Protein AF-A0A9Q3UFQ4-F1 (afdb_monomer)

Secondary structure (DSSP, 8-state):
--HHHHHHHHHHS---HHHHHHHHHH--GGGGGGS-HHHHHHHHHHHHHHHHHHH-TTT----S-HHHHHHHHHHH-

Mean predicted aligned error: 2.93 Å

Organism: Vibrio parahaemolyticus (NCBI:txid670)

Radius of gyration: 11.6 Å; Cα contacts (8 Å, |Δi|>4): 66; chains: 1; bounding box: 25×20×32 Å

Foldseek 3Di:
DDLVVLQVQLVVLDHDLVCLQVSLVPDDLVCLVVHDPSSLVSLLVSLVVLVVLCPDPPNPGDHPCNPSSVVSNVSSD

Sequence (77 aa):
MELSQIKGLLSSGEIAANQVNPIIEHMRIQWIDQLTDLEKSALQCLINNMLMLSQDA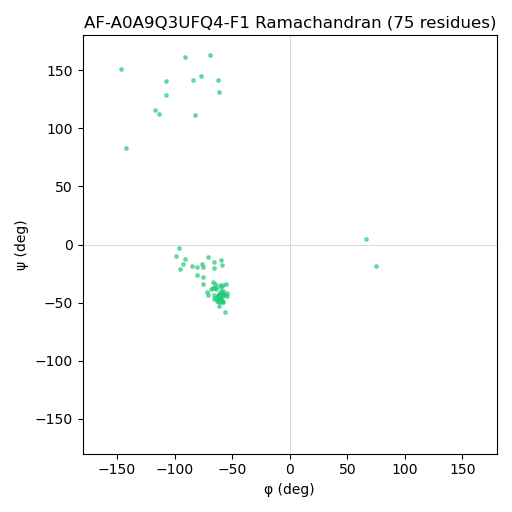NSGAYLNNPDKAELLLEALG

Nearest PDB structures (foldseek):
  8dz8-assembly8_H  TM=3.883E-01  e=2.194E+00  synthetic construct
  8e0m-assembly2_E  TM=3.498E-01  e=2.902E+00  synthetic construct
  7un6-assembly1_A  TM=3.431E-01  e=6.717E+00  Homo sapiens
  4l4i-assembly1_A  TM=3.305E-01  e=8.402E+00  Mus musculus

pLDDT: mean 92.44, std 4.4, range [71.56, 96.38]

Solvent-accessible surface area (backbone atoms only — not comparable to full-atom values): 4643 Å² total; per-residue (Å²): 117,58,70,71,58,50,51,54,45,36,68,62,79,66,70,60,77,86,49,50,51,56,47,60,74,48,58,51,75,88,49,57,85,77,46,53,74,64,34,47,52,40,49,48,51,52,48,52,52,45,54,56,36,40,71,37,88,85,65,81,44,75,64,90,51,57,69,59,43,50,55,48,47,65,72,67,110

Structure (mmCIF, N/CA/C/O backbone):
data_AF-A0A9Q3UFQ4-F1
#
_entry.id   AF-A0A9Q3UFQ4-F1
#
loop_
_atom_site.group_PDB
_atom_site.id
_atom_site.type_symbol
_atom_site.label_atom_id
_atom_site.label_alt_id
_atom_site.label_comp_id
_atom_site.label_asym_id
_atom_site.label_entity_id
_atom_site.label_seq_id
_atom_site.pdbx_PDB_ins_code
_atom_site.Cartn_x
_atom_site.Cartn_y
_atom_site.Cartn_z
_atom_site.occupancy
_atom_site.B_iso_or_equiv
_atom_site.auth_seq_id
_atom_site.auth_comp_id
_atom_site.auth_asym_id
_atom_site.auth_atom_id
_atom_site.pdbx_PDB_model_num
ATOM 1 N N . MET A 1 1 ? 8.083 -9.024 5.772 1.00 89.06 1 MET A N 1
ATOM 2 C CA . MET A 1 1 ? 7.580 -7.937 6.637 1.00 89.06 1 MET A CA 1
ATOM 3 C C . MET A 1 1 ? 6.382 -8.438 7.420 1.00 89.06 1 MET A C 1
ATOM 5 O O . M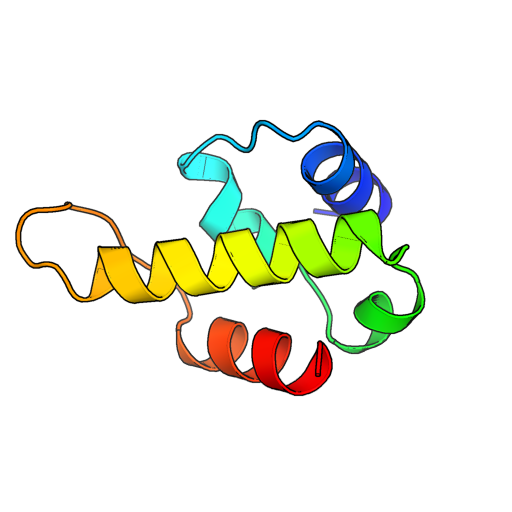ET A 1 1 ? 5.576 -9.177 6.864 1.00 89.06 1 MET A O 1
ATOM 9 N N . GLU A 1 2 ? 6.277 -8.033 8.681 1.00 95.44 2 GLU A N 1
ATOM 10 C CA . GLU A 1 2 ? 5.124 -8.301 9.551 1.00 95.44 2 GLU A CA 1
ATOM 11 C C . GLU A 1 2 ? 4.076 -7.177 9.463 1.00 95.44 2 GLU A C 1
ATOM 13 O O . GLU A 1 2 ? 4.400 -6.049 9.078 1.00 95.44 2 GLU A O 1
ATOM 18 N N . LEU A 1 3 ? 2.831 -7.452 9.877 1.00 95.12 3 LEU A N 1
ATOM 19 C CA . LEU A 1 3 ? 1.735 -6.471 9.848 1.00 95.12 3 LEU A CA 1
ATOM 20 C C . LEU A 1 3 ? 2.073 -5.185 10.615 1.00 95.12 3 LEU A C 1
ATOM 22 O O . LEU A 1 3 ? 1.822 -4.092 10.120 1.00 95.12 3 LEU A O 1
ATOM 26 N N . SER A 1 4 ? 2.677 -5.290 11.801 1.00 95.25 4 SER A N 1
ATOM 27 C CA . SER A 1 4 ? 3.046 -4.124 12.618 1.00 95.25 4 SER A CA 1
ATOM 28 C C . SER A 1 4 ? 4.026 -3.186 11.906 1.00 95.25 4 SER A C 1
ATOM 30 O O . SER A 1 4 ? 3.925 -1.969 12.049 1.00 95.25 4 SER A O 1
ATOM 32 N N . GLN A 1 5 ? 4.940 -3.736 11.103 1.00 95.19 5 GLN A N 1
ATOM 33 C CA . GLN A 1 5 ? 5.888 -2.952 10.312 1.00 95.19 5 GLN A CA 1
ATOM 34 C C . GLN A 1 5 ? 5.180 -2.233 9.164 1.00 95.19 5 GLN A C 1
ATOM 36 O O . GLN A 1 5 ? 5.420 -1.049 8.946 1.00 95.19 5 GLN A O 1
ATOM 41 N N . ILE A 1 6 ? 4.279 -2.930 8.464 1.00 95.25 6 ILE A N 1
ATOM 42 C CA . ILE A 1 6 ? 3.466 -2.338 7.394 1.00 95.25 6 ILE A CA 1
ATOM 43 C C . ILE A 1 6 ? 2.612 -1.196 7.959 1.00 95.25 6 ILE A C 1
ATOM 45 O O . ILE A 1 6 ? 2.637 -0.100 7.414 1.00 95.25 6 ILE A O 1
ATOM 49 N N . LYS A 1 7 ? 1.938 -1.406 9.096 1.00 95.19 7 LYS A N 1
ATOM 50 C CA . LYS A 1 7 ? 1.153 -0.370 9.791 1.00 95.19 7 LYS A CA 1
ATOM 51 C C . LYS A 1 7 ? 1.985 0.858 10.152 1.00 95.19 7 LYS A C 1
ATOM 53 O O . LYS A 1 7 ? 1.555 1.984 9.918 1.00 95.19 7 LYS A O 1
ATOM 58 N N . GLY A 1 8 ? 3.202 0.644 10.658 1.00 94.19 8 GLY A N 1
ATOM 59 C CA . GLY A 1 8 ? 4.142 1.727 10.949 1.00 94.19 8 GLY A CA 1
ATOM 60 C C . GLY A 1 8 ? 4.490 2.572 9.718 1.00 94.19 8 GLY A C 1
ATOM 61 O O . GLY A 1 8 ? 4.507 3.794 9.816 1.00 94.19 8 GLY A O 1
ATOM 62 N N . LEU A 1 9 ? 4.704 1.936 8.561 1.00 94.19 9 LEU A N 1
ATOM 63 C CA . LEU A 1 9 ? 4.979 2.629 7.294 1.00 94.19 9 LEU A CA 1
ATOM 64 C C . LEU A 1 9 ? 3.740 3.334 6.728 1.00 94.19 9 LEU A C 1
ATOM 66 O O . LEU A 1 9 ? 3.832 4.452 6.241 1.00 94.19 9 LEU A O 1
ATOM 70 N N . LEU A 1 10 ? 2.567 2.706 6.800 1.00 93.62 10 LEU A N 1
ATOM 71 C CA . LEU A 1 10 ? 1.320 3.317 6.329 1.00 93.62 10 LEU A CA 1
ATOM 72 C C . LEU A 1 10 ? 0.924 4.532 7.178 1.00 93.62 10 LEU A C 1
ATOM 74 O O . LEU A 1 10 ? 0.371 5.496 6.658 1.00 93.62 10 LEU A O 1
ATOM 78 N N . SER A 1 11 ? 1.249 4.507 8.471 1.00 93.00 11 SER A N 1
ATOM 79 C CA . SER A 1 11 ? 0.960 5.600 9.403 1.00 93.00 11 SER A CA 1
ATOM 80 C C . SER A 1 11 ? 1.957 6.762 9.326 1.00 93.00 11 SER A C 1
ATOM 82 O O . SER A 1 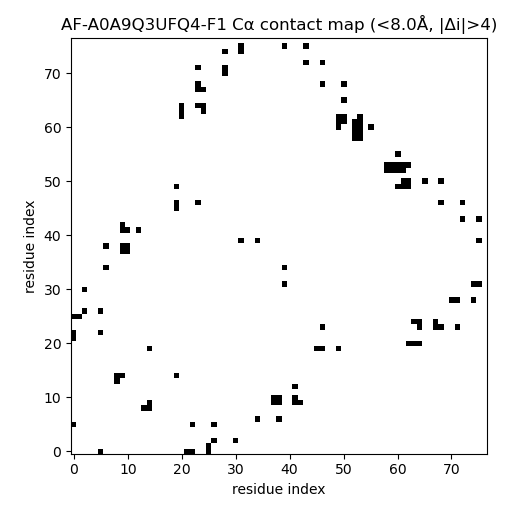11 ? 1.637 7.849 9.803 1.00 93.00 11 SER A O 1
ATOM 84 N N . SER A 1 12 ? 3.159 6.569 8.764 1.00 85.12 12 SER A N 1
ATOM 85 C CA . SER A 1 12 ? 4.176 7.632 8.696 1.00 85.12 12 SER A CA 1
ATOM 86 C C . SER A 1 12 ? 3.876 8.690 7.633 1.00 85.12 12 SER A C 1
ATOM 88 O O . SER A 1 12 ? 4.441 9.777 7.698 1.00 85.12 12 SER A O 1
ATOM 90 N N . GLY A 1 13 ? 3.025 8.386 6.646 1.00 74.00 13 GLY A N 1
ATOM 91 C CA . GLY A 1 13 ? 2.685 9.284 5.533 1.00 74.00 13 GLY A CA 1
ATOM 92 C C . GLY A 1 13 ? 3.780 9.429 4.466 1.00 74.00 13 GLY A C 1
ATOM 93 O O . GLY A 1 13 ? 3.484 9.800 3.334 1.00 74.00 13 GLY A O 1
ATOM 94 N N . GLU A 1 14 ? 5.025 9.074 4.786 1.00 83.25 14 GLU A N 1
ATOM 95 C CA . GLU A 1 14 ? 6.149 9.012 3.852 1.00 83.25 14 GLU A CA 1
ATOM 96 C C . GLU A 1 14 ? 6.604 7.562 3.684 1.00 83.25 14 GLU A C 1
ATOM 98 O O . GLU A 1 14 ? 7.144 6.951 4.610 1.00 83.25 14 GLU A O 1
ATOM 103 N N . ILE A 1 15 ? 6.389 7.007 2.488 1.00 88.75 15 ILE A N 1
ATOM 104 C CA . ILE A 1 15 ? 6.784 5.641 2.142 1.00 88.75 15 ILE A CA 1
ATOM 105 C C . ILE A 1 15 ? 7.815 5.718 1.025 1.00 88.75 15 ILE A C 1
ATOM 107 O O . ILE A 1 15 ? 7.529 6.174 -0.082 1.00 88.75 15 ILE A O 1
ATOM 111 N N . ALA A 1 16 ? 9.036 5.276 1.319 1.00 88.44 16 ALA A N 1
ATOM 112 C CA . ALA A 1 16 ? 10.099 5.241 0.327 1.00 88.44 16 ALA A CA 1
ATOM 113 C C . ALA A 1 16 ? 9.723 4.304 -0.835 1.00 88.44 16 ALA A C 1
ATOM 115 O O . ALA A 1 16 ? 9.177 3.222 -0.621 1.00 88.44 16 ALA A O 1
ATOM 116 N N . ALA A 1 17 ? 10.067 4.688 -2.067 1.00 86.00 17 ALA A N 1
ATOM 117 C CA . ALA A 1 17 ? 9.705 3.931 -3.270 1.00 86.00 17 ALA A CA 1
ATOM 118 C C . ALA A 1 17 ? 10.175 2.462 -3.223 1.00 86.00 17 ALA A C 1
ATOM 120 O O . ALA A 1 17 ? 9.473 1.559 -3.672 1.00 86.00 17 ALA A O 1
ATOM 121 N N . ASN A 1 18 ? 11.330 2.198 -2.603 1.00 89.00 18 ASN A N 1
ATOM 122 C CA . ASN A 1 18 ? 11.857 0.842 -2.430 1.00 89.00 18 ASN A CA 1
ATOM 123 C C . ASN A 1 18 ? 11.075 -0.018 -1.415 1.00 89.00 18 ASN A C 1
ATOM 125 O O . ASN A 1 18 ? 11.317 -1.220 -1.349 1.00 89.00 18 ASN A O 1
ATOM 129 N N . GLN A 1 19 ? 10.164 0.566 -0.629 1.00 92.62 19 GLN A N 1
ATOM 130 C CA . GLN A 1 19 ? 9.300 -0.145 0.321 1.00 92.62 19 GLN A CA 1
ATOM 131 C C . GLN A 1 19 ? 7.950 -0.537 -0.279 1.00 92.62 19 GLN A C 1
ATOM 133 O O . GLN A 1 19 ? 7.299 -1.428 0.260 1.00 92.62 19 GLN A O 1
ATOM 138 N N . VAL A 1 20 ? 7.540 0.063 -1.402 1.00 92.69 20 VAL A N 1
ATOM 139 C CA . VAL A 1 20 ? 6.250 -0.231 -2.048 1.00 92.69 20 VAL A CA 1
ATOM 140 C C . VAL A 1 20 ? 6.124 -1.722 -2.362 1.00 92.69 20 VAL A C 1
ATOM 142 O O . VAL A 1 20 ? 5.189 -2.374 -1.900 1.00 92.69 20 VAL A O 1
ATOM 145 N N . ASN A 1 21 ? 7.066 -2.265 -3.139 1.00 94.69 21 ASN A N 1
ATOM 146 C CA . ASN A 1 21 ? 7.042 -3.671 -3.544 1.00 94.69 21 ASN A CA 1
ATOM 147 C C . ASN A 1 21 ? 7.036 -4.610 -2.323 1.00 94.69 21 ASN A C 1
ATOM 149 O O . ASN A 1 21 ? 6.135 -5.445 -2.234 1.00 94.69 21 ASN A O 1
ATOM 153 N N . PRO A 1 22 ? 7.927 -4.431 -1.325 1.00 95.56 22 PRO A N 1
ATOM 154 C CA . PRO A 1 22 ? 7.864 -5.183 -0.076 1.00 95.56 22 PRO A CA 1
ATOM 155 C C . PRO A 1 22 ? 6.515 -5.112 0.651 1.00 95.56 22 PRO A C 1
ATOM 157 O O . PRO A 1 22 ? 6.051 -6.146 1.136 1.00 95.56 22 PRO A O 1
ATOM 160 N N . ILE A 1 23 ? 5.876 -3.938 0.722 1.00 95.62 23 ILE A N 1
ATOM 161 C CA . ILE A 1 23 ? 4.555 -3.782 1.348 1.00 95.62 23 ILE A CA 1
ATOM 162 C C . ILE A 1 23 ? 3.526 -4.636 0.608 1.00 95.62 23 ILE A C 1
ATOM 164 O O . ILE A 1 23 ? 2.871 -5.461 1.239 1.00 95.62 23 ILE A O 1
ATOM 168 N N . ILE A 1 24 ? 3.417 -4.499 -0.715 1.00 95.31 24 ILE A N 1
ATOM 169 C CA . ILE A 1 24 ? 2.439 -5.237 -1.534 1.00 95.31 24 ILE A CA 1
ATOM 170 C C . ILE A 1 24 ? 2.687 -6.749 -1.452 1.00 95.31 24 ILE A C 1
ATOM 172 O O . ILE A 1 24 ? 1.762 -7.534 -1.238 1.00 95.31 24 ILE A O 1
ATOM 176 N N . GLU A 1 25 ? 3.944 -7.180 -1.548 1.00 95.12 25 GLU A N 1
ATOM 177 C CA . GLU A 1 25 ? 4.322 -8.593 -1.485 1.00 95.12 25 GLU A CA 1
ATOM 178 C C . GLU A 1 25 ? 4.015 -9.238 -0.137 1.00 95.12 25 GLU A C 1
ATOM 180 O O . GLU A 1 25 ? 3.602 -10.397 -0.097 1.00 95.12 25 GLU A O 1
ATOM 185 N N . HIS A 1 26 ? 4.170 -8.513 0.968 1.00 96.38 26 HIS A N 1
ATOM 186 C CA . HIS A 1 26 ? 3.959 -9.074 2.301 1.00 96.38 26 HIS A CA 1
ATOM 187 C C . HIS A 1 26 ? 2.562 -8.827 2.856 1.00 96.38 26 HIS A C 1
ATOM 189 O O . HIS A 1 26 ? 2.127 -9.577 3.733 1.00 96.38 26 HIS A O 1
ATOM 195 N N . MET A 1 27 ? 1.842 -7.829 2.342 1.00 95.94 27 MET A N 1
ATOM 196 C CA . MET A 1 27 ? 0.474 -7.566 2.755 1.00 95.94 27 MET A CA 1
ATOM 197 C C . MET A 1 27 ? -0.399 -8.779 2.433 1.00 95.94 27 MET A C 1
ATOM 199 O O . MET A 1 27 ? -0.350 -9.351 1.339 1.00 95.94 27 MET A O 1
ATOM 203 N N . ARG A 1 28 ? -1.184 -9.209 3.418 1.00 95.38 28 ARG A N 1
ATOM 204 C CA . ARG A 1 28 ? -2.148 -10.300 3.274 1.00 95.38 28 ARG A CA 1
ATOM 205 C C . ARG A 1 28 ? -3.542 -9.700 3.257 1.00 95.38 28 ARG A C 1
ATOM 207 O O . ARG A 1 28 ? -3.825 -8.824 4.065 1.00 95.38 28 ARG A O 1
ATOM 214 N N . ILE A 1 29 ? -4.421 -10.228 2.412 1.00 93.88 29 ILE A N 1
ATOM 215 C CA . ILE A 1 29 ? -5.811 -9.755 2.299 1.00 93.88 29 ILE A CA 1
ATOM 216 C C . ILE A 1 29 ? -6.506 -9.774 3.673 1.00 93.88 29 ILE A C 1
ATOM 218 O O . ILE A 1 29 ? -7.074 -8.779 4.096 1.00 93.88 29 ILE A O 1
ATOM 222 N N . GLN A 1 30 ? -6.326 -10.849 4.448 1.00 94.38 30 GLN A N 1
ATOM 223 C CA . GLN A 1 30 ? -6.862 -10.996 5.814 1.00 94.38 30 GLN A CA 1
ATOM 224 C C . GLN A 1 30 ? -6.383 -9.940 6.836 1.00 94.38 30 GLN A C 1
ATOM 226 O O . GLN A 1 30 ? -6.880 -9.891 7.960 1.00 94.38 30 GLN A O 1
ATOM 231 N N . TRP A 1 31 ? -5.350 -9.156 6.516 1.00 95.81 31 TRP A N 1
ATOM 232 C CA . TRP A 1 31 ? -4.867 -8.078 7.380 1.00 95.81 31 TRP A CA 1
ATOM 233 C C . TRP A 1 31 ? -5.537 -6.738 7.088 1.00 95.81 31 TRP A C 1
ATOM 235 O O . TRP A 1 31 ? -5.409 -5.829 7.903 1.00 95.81 31 TRP A O 1
ATOM 245 N N . ILE A 1 32 ? -6.258 -6.611 5.972 1.00 94.56 32 ILE A N 1
ATOM 246 C CA . ILE A 1 32 ? -6.932 -5.366 5.588 1.00 94.56 32 ILE A CA 1
ATOM 247 C C . ILE A 1 32 ? -7.940 -4.942 6.662 1.00 94.56 32 ILE A C 1
ATOM 249 O O . ILE A 1 32 ? -7.969 -3.775 7.041 1.00 94.56 32 ILE A O 1
ATOM 253 N N . ASP A 1 33 ? -8.671 -5.888 7.254 1.00 93.81 33 ASP A N 1
ATOM 254 C CA . ASP A 1 33 ? -9.622 -5.617 8.344 1.00 93.81 33 ASP A CA 1
ATOM 255 C C . ASP A 1 33 ? -8.964 -5.119 9.643 1.00 93.81 33 ASP A C 1
ATOM 257 O O . ASP A 1 33 ? -9.638 -4.591 10.523 1.00 93.81 33 ASP A O 1
ATOM 261 N N . GLN A 1 34 ? -7.644 -5.274 9.777 1.00 96.06 34 GLN A N 1
ATOM 262 C CA . GLN A 1 34 ? -6.873 -4.836 10.946 1.00 96.06 34 GLN A CA 1
ATOM 263 C C . GLN A 1 34 ? -6.225 -3.457 10.749 1.00 96.06 34 GLN A 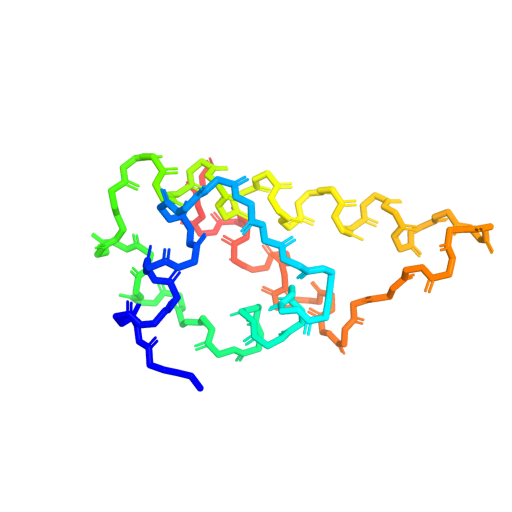C 1
ATOM 265 O O . GLN A 1 34 ? -5.555 -2.947 11.660 1.00 96.06 34 GLN A O 1
ATOM 270 N N . LEU A 1 35 ? -6.386 -2.872 9.560 1.00 95.50 35 LEU A N 1
ATOM 271 C CA . LEU A 1 35 ? -5.959 -1.517 9.250 1.00 95.50 35 LEU A CA 1
ATOM 272 C C . LEU A 1 35 ? -7.030 -0.515 9.687 1.00 95.50 35 LEU A C 1
ATOM 274 O O . LEU A 1 35 ? -8.229 -0.744 9.537 1.00 95.50 35 LEU A O 1
ATOM 278 N N . THR A 1 36 ? -6.576 0.617 10.206 1.00 95.31 36 THR A N 1
ATOM 279 C CA . THR A 1 36 ? -7.410 1.805 10.404 1.00 95.31 36 THR A CA 1
ATOM 280 C C . THR A 1 36 ? -7.782 2.424 9.056 1.00 95.31 36 THR A C 1
ATOM 282 O O . THR A 1 36 ? -7.113 2.179 8.052 1.00 95.31 36 THR A O 1
ATOM 285 N N . ASP A 1 37 ? -8.802 3.280 9.023 1.00 93.88 37 ASP A N 1
ATOM 286 C CA . ASP A 1 37 ? -9.214 3.962 7.786 1.00 93.88 37 ASP A CA 1
ATOM 287 C C . ASP A 1 37 ? -8.080 4.796 7.171 1.00 93.88 37 ASP A C 1
ATOM 289 O O . ASP A 1 37 ? -7.924 4.841 5.951 1.00 93.88 37 ASP A O 1
ATOM 293 N N . LEU A 1 38 ? -7.236 5.397 8.018 1.00 92.12 38 LEU A N 1
ATOM 294 C CA . LEU A 1 38 ? -6.045 6.120 7.579 1.00 92.12 38 LEU A CA 1
ATOM 295 C C . LEU A 1 38 ? -5.054 5.186 6.874 1.00 92.12 38 LEU A C 1
ATOM 297 O O . LEU A 1 38 ? -4.590 5.489 5.779 1.00 92.12 38 LEU A O 1
ATOM 301 N N . GLU A 1 39 ? -4.747 4.041 7.485 1.00 95.19 39 GLU A N 1
ATOM 302 C CA . GLU A 1 39 ? -3.814 3.061 6.921 1.00 95.19 39 GLU A CA 1
ATOM 303 C C . GLU A 1 39 ? -4.364 2.428 5.635 1.00 95.19 39 GLU A C 1
ATOM 305 O O . GLU A 1 39 ? -3.605 2.212 4.692 1.00 95.19 39 GLU A O 1
ATOM 310 N N . LYS A 1 40 ? -5.678 2.174 5.56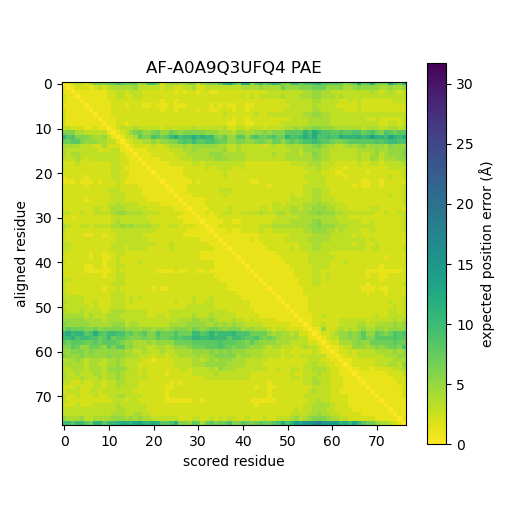5 1.00 95.31 40 LYS A N 1
ATOM 311 C CA . LYS A 1 40 ? -6.352 1.700 4.346 1.00 95.31 40 LYS A CA 1
ATOM 312 C C . LYS A 1 40 ? -6.232 2.717 3.218 1.00 95.31 40 LYS A C 1
ATOM 314 O O . LYS A 1 40 ? -5.811 2.356 2.123 1.00 95.31 40 LYS A O 1
ATOM 319 N N . SER A 1 41 ? -6.530 3.984 3.502 1.00 94.19 41 SER A N 1
ATOM 320 C CA . SER A 1 41 ? -6.41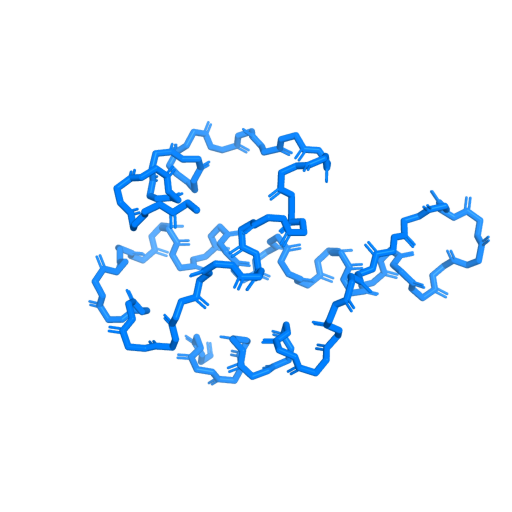2 5.079 2.534 1.00 94.19 41 SER A CA 1
ATOM 321 C C . SER A 1 41 ? -4.969 5.255 2.049 1.00 94.19 41 SER A C 1
ATOM 323 O O . SER A 1 41 ? -4.719 5.363 0.847 1.00 94.19 41 SER A O 1
ATOM 325 N N . ALA A 1 42 ? -3.993 5.181 2.960 1.00 94.00 42 ALA A N 1
ATOM 326 C CA . ALA A 1 42 ? -2.575 5.225 2.612 1.00 94.00 42 ALA A CA 1
ATOM 327 C C . ALA A 1 42 ? -2.166 4.049 1.709 1.00 94.00 42 ALA A C 1
ATOM 329 O O . ALA A 1 42 ? -1.476 4.256 0.709 1.00 94.00 42 ALA A O 1
ATOM 330 N N . LEU A 1 43 ? -2.619 2.828 2.016 1.00 95.44 43 LEU A N 1
ATOM 331 C CA . LEU A 1 43 ? -2.332 1.639 1.213 1.00 95.44 43 LEU A CA 1
ATOM 332 C C . LEU A 1 43 ? -2.976 1.724 -0.177 1.00 95.44 43 LEU A C 1
ATOM 334 O O . LEU A 1 43 ? -2.317 1.435 -1.174 1.00 95.44 43 LEU A O 1
ATOM 338 N N . GLN A 1 44 ? -4.231 2.166 -0.252 1.00 95.31 44 GLN A N 1
ATOM 339 C CA . GLN A 1 44 ? -4.951 2.360 -1.510 1.00 95.31 44 GLN A CA 1
ATOM 340 C C . GLN A 1 44 ? -4.252 3.401 -2.393 1.00 95.31 44 GLN A C 1
ATOM 342 O O . GLN A 1 44 ? -4.000 3.152 -3.571 1.00 95.31 44 GLN A O 1
ATOM 347 N N . CYS A 1 45 ? -3.881 4.548 -1.817 1.00 93.62 45 CYS A N 1
ATOM 348 C CA . CYS A 1 45 ? -3.150 5.606 -2.511 1.00 93.62 45 CYS A CA 1
ATOM 349 C C . CYS A 1 45 ? -1.789 5.110 -3.020 1.00 93.62 45 CYS A C 1
ATOM 351 O O . CYS A 1 45 ? -1.442 5.323 -4.182 1.00 93.62 45 CYS A O 1
ATOM 353 N N . LEU A 1 46 ? -1.045 4.387 -2.177 1.00 93.88 46 LEU A N 1
ATOM 354 C CA . LEU A 1 46 ? 0.246 3.803 -2.535 1.00 93.88 46 LEU A CA 1
ATOM 355 C C . LEU A 1 46 ? 0.132 2.852 -3.731 1.00 93.88 46 LEU A C 1
ATOM 357 O O . LEU A 1 46 ? 0.901 2.982 -4.684 1.00 93.88 46 LEU A O 1
ATOM 361 N N . ILE A 1 47 ? -0.824 1.921 -3.695 1.00 94.62 47 ILE A N 1
ATOM 362 C CA . ILE A 1 47 ? -1.007 0.946 -4.771 1.00 94.62 47 ILE A CA 1
ATOM 363 C C . ILE A 1 47 ? -1.455 1.639 -6.064 1.00 94.62 47 ILE A C 1
ATOM 365 O O . ILE A 1 47 ? -0.853 1.400 -7.109 1.00 94.62 47 ILE A O 1
ATOM 369 N N . ASN A 1 48 ? -2.443 2.537 -6.001 1.00 94.12 48 ASN A N 1
ATOM 370 C CA . ASN A 1 48 ? -2.932 3.269 -7.174 1.00 94.12 48 ASN A CA 1
ATOM 371 C C . ASN A 1 48 ? -1.828 4.090 -7.847 1.00 94.12 48 ASN A C 1
ATOM 373 O O . ASN A 1 48 ? -1.651 4.013 -9.063 1.00 94.12 48 ASN A O 1
ATOM 377 N N . ASN A 1 49 ? -1.049 4.837 -7.060 1.00 92.00 49 ASN A N 1
ATOM 378 C CA . ASN A 1 49 ? 0.057 5.633 -7.587 1.00 92.00 49 ASN A CA 1
ATOM 379 C C . ASN A 1 49 ? 1.097 4.748 -8.271 1.00 92.00 49 ASN A C 1
ATOM 381 O O . ASN A 1 49 ? 1.594 5.093 -9.338 1.00 92.00 49 ASN A O 1
ATOM 385 N N . MET A 1 50 ? 1.416 3.598 -7.683 1.00 92.62 50 MET A N 1
ATOM 386 C CA . MET A 1 50 ? 2.434 2.707 -8.231 1.00 92.62 50 MET A CA 1
ATOM 387 C C . MET A 1 50 ? 1.953 1.937 -9.456 1.00 92.62 50 MET A C 1
ATOM 389 O O . MET A 1 50 ? 2.741 1.764 -10.382 1.00 92.62 50 MET A O 1
ATOM 393 N N . LEU A 1 51 ? 0.672 1.566 -9.525 1.00 92.00 51 LEU A N 1
ATOM 394 C CA . LEU A 1 51 ? 0.065 1.045 -10.752 1.00 92.00 51 LEU A CA 1
ATOM 395 C C . LEU A 1 51 ? 0.120 2.092 -11.867 1.00 92.00 51 LEU A C 1
ATOM 397 O O . LEU A 1 51 ? 0.630 1.796 -12.945 1.00 92.00 51 LEU A O 1
ATOM 401 N N . MET A 1 52 ? -0.310 3.326 -11.591 1.00 92.50 52 MET A N 1
ATOM 402 C CA . MET A 1 52 ? -0.263 4.423 -12.561 1.00 92.50 52 MET A CA 1
ATOM 403 C C . MET A 1 52 ? 1.165 4.701 -13.049 1.00 92.50 52 MET A C 1
ATOM 405 O O . MET A 1 52 ? 1.402 4.771 -14.251 1.00 92.50 52 MET A O 1
ATOM 409 N N . LEU A 1 53 ? 2.131 4.819 -12.133 1.00 92.12 53 LEU A N 1
ATOM 410 C CA . LEU A 1 53 ? 3.529 5.067 -12.487 1.00 92.12 53 LEU A CA 1
ATOM 411 C C . LEU A 1 53 ? 4.122 3.901 -13.283 1.00 92.12 53 LEU A C 1
ATOM 413 O O . LEU A 1 53 ? 4.854 4.142 -14.235 1.00 92.12 53 LEU A O 1
ATOM 417 N N . SER A 1 54 ? 3.780 2.653 -12.950 1.00 91.31 54 SER A N 1
ATOM 418 C CA . SER A 1 54 ? 4.270 1.475 -13.681 1.00 91.31 54 SER A CA 1
ATOM 419 C C . SER A 1 54 ? 3.777 1.387 -15.131 1.00 91.31 54 SER A C 1
ATOM 421 O O . SER A 1 54 ? 4.399 0.712 -15.947 1.00 91.31 54 SER A O 1
ATOM 423 N N . GLN A 1 55 ? 2.691 2.089 -15.470 1.00 88.75 55 GLN A N 1
ATOM 424 C CA . GLN A 1 55 ? 2.184 2.206 -16.842 1.00 88.75 55 GLN A CA 1
ATOM 425 C C . GLN A 1 55 ? 2.873 3.328 -17.636 1.00 88.75 55 GLN A C 1
ATOM 427 O O . GLN A 1 55 ? 2.827 3.327 -18.867 1.00 88.75 55 GLN A O 1
ATOM 432 N N . ASP A 1 56 ? 3.525 4.277 -16.958 1.00 90.50 56 ASP A N 1
ATOM 433 C CA . ASP A 1 56 ? 4.331 5.311 -17.603 1.00 90.50 56 ASP A CA 1
ATOM 434 C C . ASP A 1 56 ? 5.726 4.770 -17.937 1.00 90.50 56 ASP A C 1
ATOM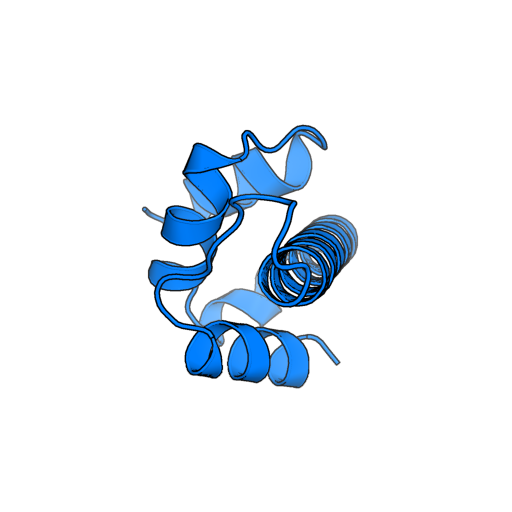 436 O O . ASP A 1 56 ? 6.568 4.553 -17.063 1.00 90.50 56 ASP A O 1
ATOM 440 N N . ALA A 1 57 ? 5.994 4.617 -19.235 1.00 84.19 57 ALA A N 1
ATOM 441 C CA . ALA A 1 57 ? 7.263 4.124 -19.763 1.00 84.19 57 ALA A CA 1
ATOM 442 C C . ALA A 1 57 ? 8.490 4.975 -19.366 1.00 84.19 57 ALA A C 1
ATOM 444 O O . ALA A 1 57 ? 9.617 4.491 -19.471 1.00 84.19 57 ALA A O 1
ATOM 445 N N . ASN A 1 58 ? 8.298 6.220 -18.914 1.00 90.00 58 ASN A N 1
ATOM 446 C CA . ASN A 1 58 ? 9.385 7.126 -18.528 1.00 90.00 58 ASN A CA 1
ATOM 447 C C . ASN A 1 58 ? 9.637 7.182 -17.014 1.00 90.00 58 ASN A C 1
ATOM 449 O O . ASN A 1 58 ? 10.633 7.768 -16.592 1.00 90.00 58 ASN A O 1
ATOM 453 N N . SER A 1 59 ? 8.761 6.599 -16.190 1.00 86.88 59 SER A N 1
ATOM 454 C CA . SER A 1 59 ? 8.858 6.711 -14.729 1.00 86.88 59 SER A CA 1
ATOM 455 C C . SER A 1 59 ? 9.972 5.837 -14.138 1.00 86.88 59 SER A C 1
ATOM 457 O O . SER A 1 59 ? 10.499 6.135 -13.066 1.00 86.88 59 SER A O 1
ATOM 459 N N . GLY A 1 60 ? 10.308 4.729 -14.814 1.00 85.31 60 GLY A N 1
ATOM 460 C CA . GLY A 1 60 ? 11.181 3.678 -14.283 1.00 85.31 60 GLY A CA 1
ATOM 461 C C . GLY A 1 60 ? 10.592 2.919 -13.083 1.00 85.31 60 GLY A C 1
ATOM 462 O O . GLY A 1 60 ? 11.278 2.076 -12.502 1.00 85.31 60 GLY A O 1
ATOM 463 N N . ALA A 1 61 ? 9.345 3.203 -12.698 1.00 89.88 61 ALA A N 1
ATOM 464 C CA . ALA A 1 61 ? 8.645 2.512 -11.627 1.00 89.88 61 ALA A CA 1
ATOM 465 C C . ALA A 1 61 ? 8.139 1.148 -12.110 1.00 89.88 61 ALA A C 1
ATOM 467 O O . ALA A 1 61 ? 7.719 0.989 -13.253 1.00 89.88 61 ALA A O 1
ATOM 468 N N . TYR A 1 62 ? 8.148 0.158 -11.221 1.00 90.75 62 TYR A N 1
ATOM 469 C CA . TYR A 1 62 ? 7.627 -1.172 -11.516 1.00 90.75 62 TYR A CA 1
ATOM 470 C C . TYR A 1 62 ? 7.003 -1.803 -10.274 1.00 90.75 62 TYR A C 1
ATOM 472 O O . TYR A 1 62 ? 7.421 -1.543 -9.139 1.00 90.75 62 TYR A O 1
ATOM 480 N N . LEU A 1 63 ? 6.019 -2.664 -10.518 1.00 91.50 63 LEU A N 1
ATOM 481 C CA . LEU A 1 63 ? 5.421 -3.535 -9.519 1.00 91.50 63 LEU A CA 1
ATOM 482 C C . LEU A 1 63 ? 5.874 -4.971 -9.761 1.00 91.50 63 LEU A C 1
ATOM 484 O O . LEU A 1 63 ? 5.737 -5.488 -10.866 1.00 91.50 63 LEU A O 1
ATOM 488 N N . ASN A 1 64 ? 6.379 -5.623 -8.715 1.00 93.62 64 ASN A N 1
ATOM 489 C CA . ASN A 1 64 ? 6.796 -7.026 -8.786 1.00 93.62 64 ASN A CA 1
ATOM 490 C C . ASN A 1 64 ? 5.615 -7.966 -9.042 1.00 93.62 64 ASN A C 1
ATOM 492 O O . ASN A 1 64 ? 5.767 -8.996 -9.692 1.00 93.62 64 ASN A O 1
ATOM 496 N N . ASN A 1 65 ? 4.446 -7.624 -8.498 1.00 93.06 65 ASN A N 1
ATOM 497 C CA . ASN A 1 65 ? 3.243 -8.436 -8.596 1.00 93.06 65 ASN A CA 1
ATOM 498 C C . ASN A 1 65 ? 2.003 -7.538 -8.776 1.00 93.06 65 ASN A C 1
ATOM 500 O O . ASN A 1 65 ? 1.349 -7.202 -7.782 1.00 93.06 65 ASN A O 1
ATOM 504 N N . PRO A 1 66 ? 1.714 -7.106 -10.020 1.00 92.81 66 PRO A N 1
ATOM 505 C CA . PRO A 1 66 ? 0.551 -6.275 -10.335 1.00 92.81 66 PRO A CA 1
ATOM 506 C C . PRO A 1 66 ? -0.775 -6.937 -9.942 1.00 92.81 66 PRO A C 1
ATOM 508 O O . PRO A 1 66 ? -1.582 -6.298 -9.277 1.00 92.81 66 PRO A O 1
ATOM 511 N N . ASP A 1 67 ? -0.950 -8.233 -10.222 1.00 94.00 67 ASP A N 1
ATOM 512 C CA . ASP A 1 67 ? -2.173 -8.982 -9.889 1.00 94.00 67 ASP A CA 1
ATOM 513 C C . ASP A 1 67 ? -2.480 -8.931 -8.386 1.00 94.00 67 ASP A C 1
ATOM 515 O O . ASP A 1 67 ? -3.612 -8.721 -7.955 1.00 94.00 67 ASP A O 1
ATOM 519 N N . LYS A 1 68 ? -1.449 -9.083 -7.546 1.00 94.81 68 LYS A N 1
ATOM 520 C CA . LYS A 1 68 ? -1.614 -8.962 -6.096 1.00 94.81 68 LYS A CA 1
ATOM 521 C C . LYS A 1 68 ? -1.984 -7.540 -5.679 1.00 94.81 68 LYS A C 1
ATOM 523 O O . LYS A 1 68 ? -2.747 -7.370 -4.729 1.00 94.81 68 LYS A O 1
ATOM 528 N N . ALA A 1 69 ? -1.423 -6.536 -6.342 1.00 95.06 69 ALA A N 1
ATOM 529 C CA . ALA A 1 69 ? -1.744 -5.142 -6.080 1.00 95.06 69 ALA A CA 1
ATOM 530 C C . ALA A 1 69 ? -3.228 -4.859 -6.382 1.00 95.06 69 ALA A C 1
ATOM 532 O O . ALA A 1 69 ? -3.910 -4.254 -5.556 1.00 95.06 69 ALA A O 1
ATOM 533 N N . GLU A 1 70 ? -3.745 -5.381 -7.496 1.00 94.38 70 GLU A N 1
ATOM 534 C CA . GLU A 1 70 ? -5.165 -5.302 -7.857 1.00 94.38 70 GLU A CA 1
ATOM 535 C C . GLU A 1 70 ? -6.060 -6.020 -6.836 1.00 94.38 70 GLU A C 1
ATOM 537 O O . GLU A 1 70 ? -6.999 -5.418 -6.325 1.00 94.38 70 GLU A O 1
ATOM 542 N N . LEU A 1 71 ? -5.715 -7.245 -6.422 1.00 95.88 71 LEU A N 1
ATOM 543 C CA . LEU A 1 71 ? -6.467 -7.972 -5.385 1.00 95.88 71 LEU A CA 1
ATOM 544 C C . LEU A 1 71 ? -6.518 -7.226 -4.042 1.00 95.88 71 LEU A C 1
ATOM 546 O O . LEU A 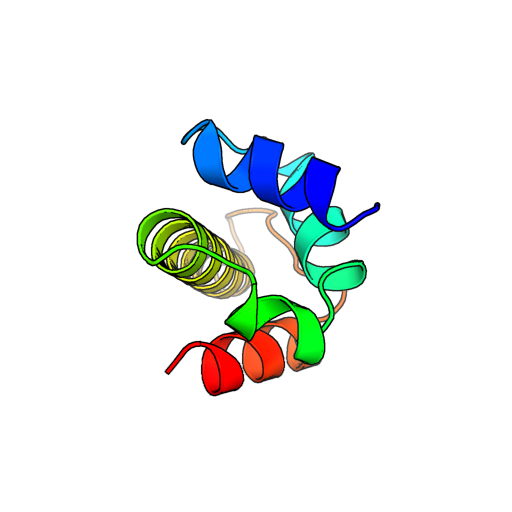1 71 ? -7.516 -7.282 -3.324 1.00 95.88 71 LEU A O 1
ATOM 550 N N . LEU A 1 72 ? -5.429 -6.549 -3.668 1.00 96.06 72 LEU A N 1
ATOM 551 C CA . LEU A 1 72 ? -5.407 -5.720 -2.463 1.00 96.06 72 LEU A CA 1
ATOM 552 C C . LEU A 1 72 ? -6.312 -4.493 -2.614 1.00 96.06 72 LEU A C 1
ATOM 554 O O . LEU A 1 72 ? -6.978 -4.141 -1.646 1.00 96.06 72 LEU A O 1
ATOM 558 N N . LEU A 1 73 ? -6.357 -3.865 -3.795 1.00 94.88 73 LEU A N 1
ATOM 559 C CA . LEU A 1 73 ? -7.280 -2.761 -4.077 1.00 94.88 73 LEU A CA 1
ATOM 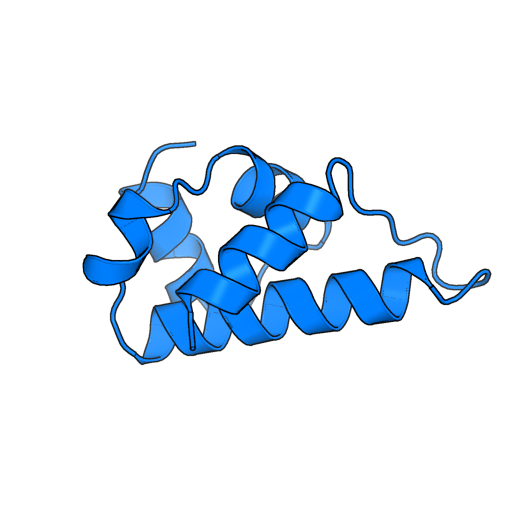560 C C . LEU A 1 73 ? -8.740 -3.206 -4.015 1.00 94.88 73 LEU A C 1
ATOM 562 O O . LEU A 1 73 ? -9.539 -2.541 -3.362 1.00 94.88 73 LEU A O 1
ATOM 566 N N . GLU A 1 74 ? -9.082 -4.338 -4.630 1.00 94.56 74 GLU A N 1
ATOM 567 C CA . GLU A 1 74 ? -10.439 -4.896 -4.578 1.00 94.56 74 GLU A CA 1
ATOM 568 C C . GLU A 1 74 ? -10.889 -5.164 -3.139 1.00 94.56 74 GLU A C 1
ATOM 570 O O . GLU A 1 74 ? -12.030 -4.894 -2.771 1.00 94.56 74 GLU A O 1
ATOM 575 N N . ALA A 1 75 ? -9.979 -5.663 -2.303 1.00 94.38 75 ALA A N 1
ATOM 576 C CA . ALA A 1 75 ? -10.264 -5.929 -0.901 1.00 94.38 75 ALA A CA 1
ATOM 577 C C . ALA A 1 75 ? -10.309 -4.663 -0.023 1.00 94.38 75 ALA A C 1
ATOM 579 O O . ALA A 1 75 ? -10.822 -4.726 1.095 1.00 94.38 75 ALA A O 1
ATOM 580 N N . LEU A 1 76 ? -9.777 -3.530 -0.494 1.00 91.94 76 LEU A N 1
ATOM 581 C CA . LEU A 1 76 ? -9.848 -2.247 0.211 1.00 91.94 76 LEU A CA 1
ATOM 582 C C . LEU A 1 76 ? -11.199 -1.540 0.025 1.00 91.94 76 LEU A C 1
ATOM 584 O O . LEU A 1 76 ? -11.601 -0.831 0.949 1.00 91.94 76 LEU A O 1
ATOM 588 N N . GLY A 1 77 ? -11.909 -1.806 -1.080 1.00 71.56 77 GLY A N 1
ATOM 589 C CA . GLY A 1 77 ? -13.237 -1.246 -1.366 1.00 71.56 77 GLY A CA 1
ATOM 590 C C . GLY A 1 77 ? -13.197 0.133 -2.008 1.00 71.56 77 GLY A C 1
ATOM 591 O O . GLY A 1 77 ? -12.650 1.074 -1.391 1.00 71.56 77 GLY A O 1
#